Protein AF-A0A1F9Q9C7-F1 (afdb_monomer)

pLDDT: mean 75.98, std 18.73, range [36.72, 95.25]

Solvent-accessible surface area (backbone atoms only — not comparable to full-atom values): 5444 Å² total; per-residue (Å²): 137,82,83,74,81,57,67,69,63,57,52,54,54,50,53,53,51,51,56,50,50,62,68,69,64,71,82,64,78,76,77,66,61,55,44,49,90,88,46,88,54,65,71,60,37,51,51,49,48,55,53,51,48,55,52,34,52,69,68,66,52,96,57,67,90,53,71,70,39,52,50,48,46,51,53,44,43,43,76,76,54,40,40,70,54,72,87,123

Mean predicted aligned error: 13.62 Å

Sequence (88 aa):
MRLKPSLARLCLVFCLLMLLALSLGGCLPKNKAWNHPRQPDPRKEDMLFVEDTKFCEGKIGSQPQGDAREAAMAGCLKRLGWVPKEKD

Radius of gyration: 20.83 Å; Cα contacts (8 Å, |Δi|>4): 41; chains: 1; bounding box: 51×31×59 Å

Structure (mmCIF, N/CA/C/O backbone):
data_AF-A0A1F9Q9C7-F1
#
_entry.id   AF-A0A1F9Q9C7-F1
#
loop_
_atom_site.group_PDB
_atom_site.id
_atom_site.type_symbol
_atom_site.label_atom_id
_atom_site.label_alt_id
_atom_site.label_comp_id
_atom_site.label_asym_id
_atom_site.label_entity_id
_atom_site.label_seq_id
_atom_site.pdbx_PDB_ins_code
_atom_site.Cartn_x
_atom_site.Cartn_y
_atom_site.Cartn_z
_atom_site.occupancy
_atom_site.B_iso_or_equiv
_atom_site.auth_seq_id
_atom_site.auth_comp_id
_atom_site.auth_asym_id
_atom_site.auth_atom_id
_atom_site.pdbx_PDB_model_num
ATOM 1 N N . MET A 1 1 ? 38.341 14.286 46.162 1.00 36.72 1 MET A N 1
ATOM 2 C CA . MET A 1 1 ? 36.872 14.166 46.013 1.00 36.72 1 MET A CA 1
ATOM 3 C C . MET A 1 1 ? 36.574 13.630 44.616 1.00 36.72 1 MET A C 1
ATOM 5 O O . MET A 1 1 ? 36.798 14.343 43.650 1.00 36.72 1 MET A O 1
ATOM 9 N N . ARG A 1 2 ? 36.191 12.353 44.477 1.00 50.38 2 ARG A N 1
ATOM 10 C CA . ARG A 1 2 ? 35.845 11.759 43.172 1.00 50.38 2 ARG A CA 1
ATOM 11 C C . ARG A 1 2 ? 34.337 11.886 42.970 1.00 50.38 2 ARG A C 1
ATOM 13 O O . ARG A 1 2 ? 33.577 11.268 43.713 1.00 50.38 2 ARG A O 1
ATOM 20 N N . LEU A 1 3 ? 33.917 12.707 42.007 1.00 48.44 3 LEU A N 1
ATOM 21 C CA . LEU A 1 3 ? 32.516 12.791 41.602 1.00 48.44 3 LEU A CA 1
ATOM 22 C C . LEU A 1 3 ? 32.091 11.428 41.047 1.00 48.44 3 LEU A C 1
ATOM 24 O O . LEU A 1 3 ? 32.571 11.002 40.000 1.00 48.44 3 LEU A O 1
ATOM 28 N N . LYS A 1 4 ? 31.205 10.735 41.767 1.00 51.25 4 LYS A N 1
ATOM 29 C CA . LYS A 1 4 ? 30.475 9.584 41.236 1.00 51.25 4 LYS A CA 1
ATOM 30 C C . LYS A 1 4 ? 29.533 10.122 40.152 1.00 51.25 4 LYS A C 1
ATOM 32 O O . LYS A 1 4 ? 28.676 10.940 40.491 1.00 51.25 4 LYS A O 1
ATOM 37 N N . PRO A 1 5 ? 29.659 9.727 38.876 1.00 49.44 5 PRO A N 1
ATOM 38 C CA . PRO A 1 5 ? 28.617 10.025 37.909 1.00 49.44 5 PRO A CA 1
ATOM 39 C C . PRO A 1 5 ? 27.365 9.272 38.368 1.00 49.44 5 PRO A C 1
ATOM 41 O O . PRO A 1 5 ? 27.320 8.045 38.317 1.00 49.44 5 PRO A O 1
ATOM 44 N N . SER A 1 6 ? 26.380 9.996 38.908 1.00 57.47 6 SER A N 1
ATOM 45 C CA . SER A 1 6 ? 25.087 9.418 39.271 1.00 57.47 6 SER A CA 1
ATOM 46 C C . SER A 1 6 ? 24.546 8.648 38.073 1.00 57.47 6 SER A C 1
ATOM 48 O O . SER A 1 6 ? 24.386 9.232 37.000 1.00 57.47 6 SER A O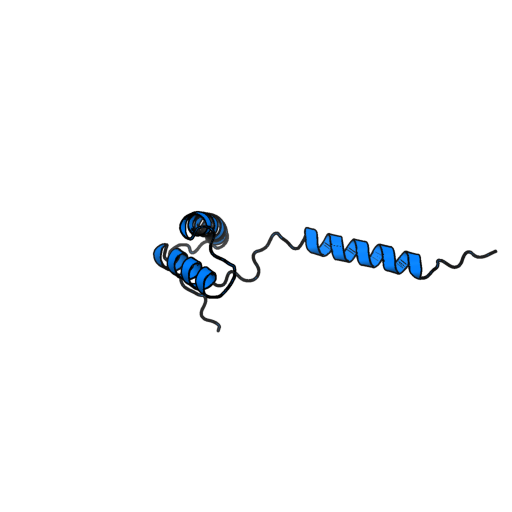 1
ATOM 50 N N . LEU A 1 7 ? 24.226 7.366 38.271 1.00 55.16 7 LEU A N 1
ATOM 51 C CA . LEU A 1 7 ? 23.556 6.500 37.291 1.00 55.16 7 LEU A CA 1
ATOM 52 C C . LEU A 1 7 ? 22.364 7.194 36.602 1.00 55.16 7 LEU A C 1
ATOM 54 O O . LEU A 1 7 ? 22.084 6.940 35.434 1.00 55.16 7 LEU A O 1
ATOM 58 N N . ALA A 1 8 ? 21.721 8.142 37.291 1.00 54.62 8 ALA A N 1
ATOM 59 C CA . ALA A 1 8 ? 20.656 8.990 36.762 1.00 54.62 8 ALA A CA 1
ATOM 60 C C . ALA A 1 8 ? 21.027 9.756 35.474 1.00 54.62 8 ALA A C 1
ATOM 62 O O . ALA A 1 8 ? 20.175 9.929 34.605 1.00 54.62 8 ALA A O 1
ATOM 63 N N . ARG A 1 9 ? 22.288 10.189 35.310 1.00 54.28 9 ARG A N 1
ATOM 64 C CA . ARG A 1 9 ? 22.735 10.890 34.092 1.00 54.28 9 ARG A CA 1
ATOM 65 C C . ARG A 1 9 ? 22.878 9.947 32.895 1.00 54.28 9 ARG A C 1
ATOM 67 O O . ARG A 1 9 ? 22.626 10.372 31.776 1.00 54.28 9 ARG A O 1
ATOM 74 N N . LEU A 1 10 ? 23.223 8.679 33.123 1.00 54.41 10 LEU A N 1
ATOM 75 C CA . LEU A 1 10 ? 23.317 7.665 32.066 1.00 54.41 10 LEU A CA 1
ATOM 76 C C . LEU A 1 10 ? 21.928 7.242 31.559 1.00 54.41 10 LEU A C 1
ATOM 78 O O . LEU A 1 10 ? 21.739 7.137 30.350 1.00 54.41 10 LEU A O 1
ATOM 82 N N . CYS A 1 11 ? 20.936 7.096 32.448 1.00 56.69 11 CYS A N 1
ATOM 83 C CA . CYS A 1 11 ? 19.552 6.795 32.046 1.00 56.69 11 CYS A CA 1
ATOM 84 C C . CYS A 1 11 ? 18.924 7.899 31.186 1.00 56.69 11 CYS A C 1
ATOM 86 O O . CYS A 1 11 ? 18.256 7.600 30.200 1.00 56.69 11 CYS A O 1
ATOM 88 N N . LEU A 1 12 ? 19.146 9.171 31.535 1.00 57.47 12 LEU A N 1
ATOM 89 C CA . LEU A 1 12 ? 18.598 10.298 30.773 1.00 57.47 12 LEU A CA 1
ATOM 90 C C . LEU A 1 12 ? 19.134 10.336 29.337 1.00 57.47 12 LEU A C 1
ATOM 92 O O . LEU A 1 12 ? 18.357 10.509 28.402 1.00 57.47 12 LEU A O 1
ATOM 96 N N . VAL A 1 13 ? 20.437 10.103 29.154 1.00 60.78 13 VAL A N 1
ATOM 97 C CA . VAL A 1 13 ? 21.061 10.033 27.822 1.00 60.78 13 VAL A CA 1
ATOM 98 C C . VAL A 1 13 ? 20.539 8.830 27.029 1.00 60.78 13 VAL A C 1
ATOM 100 O O . VAL A 1 13 ? 20.261 8.959 25.840 1.00 60.78 13 VAL A O 1
ATOM 103 N N . PHE A 1 14 ? 20.334 7.681 27.678 1.00 58.31 14 PHE A N 1
ATOM 104 C CA . PHE A 1 14 ? 19.803 6.483 27.022 1.00 58.31 14 PHE A CA 1
ATOM 105 C C . PHE A 1 14 ? 18.342 6.651 26.566 1.00 58.31 14 PHE A C 1
ATOM 107 O O . PHE A 1 14 ? 18.002 6.280 25.443 1.00 58.31 14 PHE A O 1
ATOM 114 N N . CYS A 1 15 ? 17.488 7.281 27.382 1.00 57.94 15 CYS A N 1
ATOM 115 C CA . CYS A 1 15 ? 16.112 7.611 26.989 1.00 57.94 15 CYS A CA 1
ATOM 116 C C . CYS A 1 15 ? 16.057 8.609 25.823 1.00 57.94 15 CYS A C 1
ATOM 118 O O . CYS A 1 15 ? 15.239 8.448 24.917 1.00 57.94 15 CYS A O 1
ATOM 120 N N . LEU A 1 16 ? 16.938 9.613 25.813 1.00 59.91 16 LEU A N 1
ATOM 121 C CA . LEU A 1 16 ? 17.046 10.576 24.711 1.00 59.91 16 LEU A CA 1
ATOM 122 C C . LEU A 1 16 ? 17.495 9.910 23.402 1.00 59.91 16 LEU A C 1
ATOM 124 O O . LEU A 1 16 ? 16.939 10.215 22.350 1.00 59.91 16 LEU A O 1
ATOM 128 N N . LEU A 1 17 ? 18.437 8.964 23.461 1.00 57.94 17 LEU A N 1
ATOM 129 C CA . LEU A 1 17 ? 18.881 8.201 22.289 1.00 57.94 17 LEU A CA 1
ATOM 130 C C . LEU A 1 17 ? 17.789 7.265 21.747 1.00 57.94 17 LEU A C 1
ATOM 132 O O . LEU A 1 17 ? 17.636 7.161 20.533 1.00 57.94 17 LEU A O 1
ATOM 136 N N . MET A 1 18 ? 16.988 6.640 22.618 1.00 56.81 18 MET A N 1
ATOM 137 C CA . MET A 1 18 ? 15.835 5.829 22.201 1.00 56.81 18 MET A CA 1
ATOM 138 C C . MET A 1 18 ? 14.761 6.674 21.499 1.00 56.81 18 MET A C 1
ATOM 140 O O . MET A 1 18 ? 14.273 6.288 20.441 1.00 56.81 18 MET A O 1
ATOM 144 N N . LEU A 1 19 ? 14.431 7.857 22.028 1.00 57.09 19 LEU A N 1
ATOM 145 C CA . LEU A 1 19 ? 13.463 8.767 21.400 1.00 57.09 19 LEU A CA 1
ATOM 146 C C . LEU A 1 19 ? 13.950 9.290 20.038 1.00 57.09 19 LEU A C 1
ATOM 148 O O . LEU A 1 19 ? 13.145 9.437 19.119 1.00 57.09 19 LEU A O 1
ATOM 152 N N . LEU A 1 20 ? 15.260 9.513 19.883 1.00 55.19 20 LEU A N 1
ATOM 153 C CA . LEU A 1 20 ? 15.865 9.895 18.603 1.00 55.19 20 LEU A CA 1
ATOM 154 C C . LEU A 1 20 ? 15.875 8.731 17.593 1.00 55.19 20 LEU A C 1
ATOM 156 O O . LEU A 1 20 ? 15.647 8.931 16.404 1.00 55.19 20 LEU A O 1
ATOM 160 N N . ALA A 1 21 ? 16.086 7.495 18.053 1.00 53.16 21 ALA A N 1
ATOM 161 C CA . ALA A 1 21 ? 15.999 6.314 17.194 1.00 53.16 21 ALA A CA 1
ATOM 162 C C . ALA A 1 21 ? 14.565 6.079 16.675 1.00 53.16 21 ALA A C 1
ATOM 164 O O . ALA A 1 21 ? 14.390 5.646 15.537 1.00 53.16 21 ALA A O 1
ATOM 165 N N . LEU A 1 22 ? 13.537 6.428 17.460 1.00 53.22 22 LEU A N 1
ATOM 166 C CA . LEU A 1 22 ? 12.140 6.397 17.013 1.00 53.22 22 LEU A CA 1
ATOM 167 C C . LEU A 1 22 ? 11.800 7.491 15.986 1.00 53.22 22 LEU A C 1
ATOM 169 O O . LEU A 1 22 ? 10.935 7.258 15.144 1.00 53.22 22 LEU A O 1
ATOM 173 N N . SER A 1 23 ? 12.467 8.651 16.010 1.00 51.50 23 SER A N 1
ATOM 174 C CA . SER A 1 23 ? 12.221 9.724 15.032 1.00 51.50 23 SER A CA 1
ATOM 175 C C . SER A 1 23 ? 12.987 9.545 13.715 1.00 51.50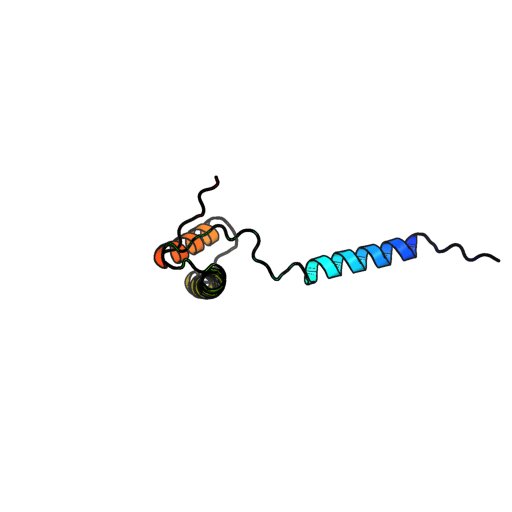 23 SER A C 1
ATOM 177 O O . SER A 1 23 ? 12.523 10.013 12.679 1.00 51.50 23 SER A O 1
ATOM 179 N N . LEU A 1 24 ? 14.115 8.824 13.723 1.00 50.00 24 LEU A N 1
ATOM 180 C CA . LEU A 1 24 ? 14.891 8.484 12.518 1.00 50.00 24 LEU A CA 1
ATOM 181 C C . LEU A 1 24 ? 14.567 7.095 11.935 1.00 50.00 24 LEU A C 1
ATOM 183 O O . LEU A 1 24 ? 14.896 6.825 10.783 1.00 50.00 24 LEU A O 1
ATOM 187 N N . GLY A 1 25 ? 13.869 6.231 12.677 1.00 44.31 25 GLY A N 1
ATOM 188 C CA . GLY A 1 25 ? 13.371 4.935 12.193 1.00 44.31 25 GLY A CA 1
ATOM 189 C C . GLY A 1 25 ? 12.139 5.013 11.275 1.00 44.31 25 GLY A C 1
ATOM 190 O O . GLY A 1 25 ? 11.536 3.984 10.979 1.00 44.31 25 GLY A O 1
ATOM 191 N N . GLY A 1 26 ? 11.738 6.215 10.848 1.00 45.31 26 GLY A N 1
ATOM 192 C CA . GLY A 1 26 ? 10.481 6.485 10.142 1.00 45.31 26 GLY A CA 1
ATOM 193 C C . GLY A 1 26 ? 10.521 6.516 8.608 1.00 45.31 26 GLY A C 1
ATOM 194 O O . GLY A 1 26 ? 9.534 6.948 8.025 1.00 45.31 26 GLY A O 1
ATOM 195 N N . CYS A 1 27 ? 11.598 6.097 7.930 1.00 53.16 27 CYS A N 1
ATOM 196 C CA . CYS A 1 27 ? 11.731 6.296 6.469 1.00 53.16 27 CYS A CA 1
ATOM 197 C C . CYS A 1 27 ? 11.950 5.036 5.619 1.00 53.16 27 CYS A C 1
ATOM 199 O O . CYS A 1 27 ? 12.363 5.142 4.468 1.00 53.16 27 CYS A O 1
ATOM 201 N N . LEU A 1 28 ? 11.651 3.846 6.132 1.00 49.91 28 LEU A N 1
ATOM 202 C CA . LEU A 1 28 ? 11.494 2.670 5.277 1.00 49.91 28 LEU A CA 1
ATOM 203 C C . LEU A 1 28 ? 10.158 2.020 5.628 1.00 49.91 28 LEU A C 1
ATOM 205 O O . LEU A 1 28 ? 9.952 1.698 6.803 1.00 49.91 28 LEU A O 1
ATOM 209 N N . PRO A 1 29 ? 9.224 1.860 4.671 1.00 50.72 29 PRO A N 1
ATOM 210 C CA . PRO A 1 29 ? 7.966 1.200 4.959 1.00 50.72 29 PRO A CA 1
ATOM 211 C C . PRO A 1 29 ? 8.290 -0.217 5.434 1.00 50.72 29 PRO A C 1
ATOM 213 O O . PRO A 1 29 ? 8.784 -1.040 4.663 1.00 50.72 29 PRO A O 1
ATOM 216 N N . LYS A 1 30 ? 8.039 -0.478 6.727 1.00 53.88 30 LYS A N 1
ATOM 217 C CA . LYS A 1 30 ? 7.965 -1.823 7.311 1.00 53.88 30 LYS A CA 1
ATOM 218 C C . LYS A 1 30 ? 7.277 -2.721 6.291 1.00 53.88 30 LYS A C 1
ATOM 220 O O . LYS A 1 30 ? 6.107 -2.479 6.020 1.00 53.88 30 LYS A O 1
ATOM 225 N N . ASN A 1 31 ? 8.017 -3.672 5.714 1.00 60.81 31 ASN A N 1
ATOM 226 C CA . ASN A 1 31 ? 7.552 -4.708 4.790 1.00 60.81 31 ASN A CA 1
ATOM 227 C C . ASN A 1 31 ? 6.182 -4.403 4.167 1.00 60.81 31 ASN A C 1
ATOM 229 O O . ASN A 1 31 ? 5.172 -4.945 4.615 1.00 60.81 31 ASN A O 1
ATOM 233 N N . LYS A 1 32 ? 6.153 -3.505 3.168 1.00 73.75 32 LYS A N 1
ATOM 234 C CA . LYS A 1 32 ? 4.960 -3.185 2.364 1.00 73.75 32 LYS A CA 1
ATOM 235 C C . LYS A 1 32 ? 4.189 -4.477 2.091 1.00 73.75 32 LYS A C 1
ATOM 237 O O . LYS A 1 32 ? 4.715 -5.325 1.377 1.00 73.75 32 LYS A O 1
ATOM 242 N N . ALA A 1 33 ? 2.989 -4.641 2.651 1.00 86.00 33 ALA A N 1
ATOM 243 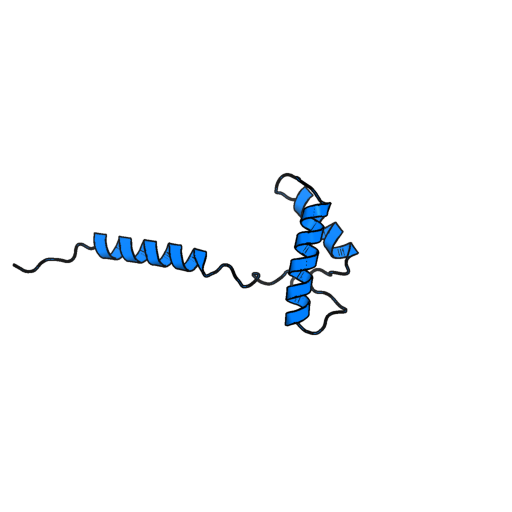C CA . ALA A 1 33 ? 2.195 -5.878 2.569 1.00 86.00 33 ALA A CA 1
ATOM 244 C C . ALA A 1 33 ? 1.520 -6.087 1.198 1.00 86.00 33 ALA A C 1
ATOM 246 O O . ALA A 1 33 ? 0.598 -6.886 1.064 1.00 86.00 33 ALA A O 1
ATOM 247 N N . TRP A 1 34 ? 1.963 -5.345 0.185 1.00 90.31 34 TRP A N 1
ATOM 248 C CA . TRP A 1 34 ? 1.360 -5.252 -1.136 1.00 90.31 34 TRP A CA 1
ATOM 249 C C . TRP A 1 34 ? 2.446 -5.330 -2.210 1.00 90.31 34 TRP A C 1
ATOM 251 O O . TRP A 1 34 ? 3.561 -4.852 -1.997 1.00 90.31 34 TRP A O 1
ATOM 261 N N . ASN A 1 35 ? 2.099 -5.910 -3.352 1.00 92.25 35 ASN A N 1
ATOM 262 C CA . ASN A 1 35 ? 2.891 -5.951 -4.575 1.00 92.25 35 ASN A CA 1
ATOM 263 C C . ASN A 1 35 ? 2.084 -5.359 -5.729 1.00 92.25 35 ASN A C 1
ATOM 265 O O . ASN A 1 35 ? 0.872 -5.571 -5.814 1.00 92.25 35 ASN A O 1
ATOM 269 N N . HIS A 1 36 ? 2.755 -4.673 -6.647 1.00 92.50 36 HIS A N 1
ATOM 270 C CA . HIS A 1 36 ? 2.167 -4.202 -7.889 1.00 92.50 36 HIS A CA 1
ATOM 271 C C . HIS A 1 36 ? 2.705 -5.040 -9.064 1.00 92.50 36 HIS A C 1
ATOM 273 O O . HIS A 1 36 ? 3.843 -4.851 -9.498 1.00 92.50 36 HIS A O 1
ATOM 279 N N . PRO A 1 37 ? 1.897 -5.945 -9.650 1.00 88.44 37 PRO A N 1
ATOM 280 C CA . PRO A 1 37 ? 2.359 -6.969 -10.596 1.00 88.44 37 PRO A CA 1
ATOM 281 C C . PRO A 1 37 ? 2.922 -6.401 -11.905 1.00 88.44 37 PRO A C 1
ATOM 283 O O . PRO A 1 37 ? 3.596 -7.101 -12.653 1.00 88.44 37 PRO A O 1
ATOM 286 N N . ARG A 1 38 ? 2.643 -5.127 -12.199 1.00 89.44 38 ARG A N 1
ATOM 287 C CA . ARG A 1 38 ? 3.117 -4.432 -13.403 1.00 89.44 38 ARG A CA 1
ATOM 288 C C . ARG A 1 38 ? 4.310 -3.512 -13.148 1.00 89.44 38 ARG A C 1
ATOM 290 O O . ARG A 1 38 ? 4.764 -2.869 -14.086 1.00 89.44 38 ARG A O 1
ATOM 297 N N . GLN A 1 39 ? 4.803 -3.427 -11.909 1.00 92.19 39 GLN A N 1
ATOM 298 C CA . GLN A 1 39 ? 5.914 -2.549 -11.547 1.00 92.19 39 GLN A CA 1
ATOM 299 C C . GLN A 1 39 ? 7.093 -3.364 -10.985 1.00 92.19 39 GLN A C 1
ATOM 301 O O . GLN A 1 39 ? 7.222 -3.494 -9.774 1.00 92.19 39 GLN A O 1
ATOM 306 N N . PRO A 1 40 ? 7.963 -3.919 -11.853 1.00 87.69 40 PRO A N 1
ATOM 307 C CA . PRO A 1 40 ? 9.030 -4.831 -11.430 1.00 87.69 40 PRO A CA 1
ATOM 308 C C . PRO A 1 40 ? 10.226 -4.134 -10.765 1.00 87.69 40 PRO A C 1
ATOM 310 O O . PRO A 1 40 ? 11.012 -4.791 -10.092 1.00 87.69 40 PRO A O 1
ATOM 313 N N . ASP A 1 41 ? 10.400 -2.824 -10.971 1.00 91.25 41 ASP A N 1
ATOM 314 C CA . ASP A 1 41 ? 11.452 -2.038 -10.316 1.00 91.25 41 ASP A CA 1
ATOM 315 C C . ASP A 1 41 ? 11.009 -1.679 -8.886 1.00 91.25 41 ASP A C 1
ATOM 317 O O . ASP A 1 41 ? 10.079 -0.872 -8.753 1.00 91.25 41 ASP A O 1
ATOM 321 N N . PRO A 1 42 ? 11.677 -2.200 -7.836 1.00 87.75 42 PRO A N 1
ATOM 322 C CA . PRO A 1 42 ? 11.257 -2.007 -6.449 1.00 87.75 42 PRO A CA 1
ATOM 323 C C . PRO A 1 42 ? 11.234 -0.539 -6.017 1.00 87.75 42 PRO A C 1
ATOM 325 O O . PRO A 1 42 ? 10.357 -0.131 -5.264 1.00 87.75 42 PRO A O 1
ATOM 328 N N . ARG A 1 43 ? 12.156 0.293 -6.524 1.00 89.75 43 ARG A N 1
ATOM 329 C CA . ARG A 1 43 ? 12.216 1.713 -6.135 1.00 89.75 43 ARG A CA 1
ATOM 330 C C . ARG A 1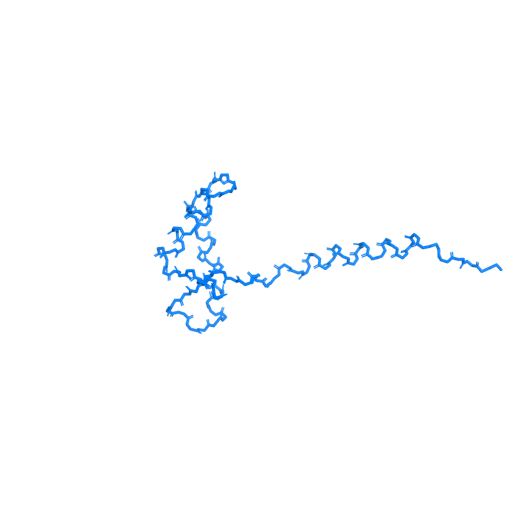 43 ? 11.021 2.478 -6.680 1.00 89.75 43 ARG A C 1
ATOM 332 O O . ARG A 1 43 ? 10.431 3.304 -5.991 1.00 89.75 43 ARG A O 1
ATOM 339 N N . LYS A 1 44 ? 10.665 2.200 -7.931 1.00 91.56 44 LYS A N 1
ATOM 340 C CA . LYS A 1 44 ? 9.479 2.779 -8.567 1.00 91.56 44 LYS A CA 1
ATOM 341 C C . LYS A 1 44 ? 8.194 2.221 -7.971 1.00 91.56 44 LYS A C 1
ATOM 343 O O . LYS A 1 44 ? 7.237 2.966 -7.819 1.00 91.56 44 LYS A O 1
ATOM 348 N N . GLU A 1 45 ? 8.180 0.941 -7.612 1.00 91.81 45 GLU A N 1
ATOM 349 C CA . GLU A 1 45 ? 7.055 0.323 -6.916 1.00 91.81 45 GLU A CA 1
ATOM 350 C C . GLU A 1 45 ? 6.823 0.971 -5.544 1.00 91.81 45 GLU A C 1
ATOM 352 O O . GLU A 1 45 ? 5.683 1.220 -5.171 1.00 91.81 45 GLU A O 1
ATOM 357 N N . ASP A 1 46 ? 7.878 1.282 -4.793 1.00 90.38 46 ASP A N 1
ATOM 358 C CA . ASP A 1 46 ? 7.754 1.966 -3.503 1.00 90.38 46 ASP A CA 1
ATOM 359 C C . ASP A 1 46 ? 7.242 3.403 -3.652 1.00 90.38 46 ASP A C 1
ATOM 361 O O . ASP A 1 46 ? 6.357 3.810 -2.900 1.00 90.38 46 ASP A O 1
ATOM 365 N N . MET A 1 47 ? 7.734 4.156 -4.643 1.00 91.69 47 MET A N 1
ATOM 366 C CA . MET A 1 47 ? 7.197 5.491 -4.946 1.00 91.69 47 MET A CA 1
ATOM 367 C C . MET A 1 47 ? 5.713 5.423 -5.319 1.00 91.69 47 MET A C 1
ATOM 369 O O . MET A 1 47 ? 4.905 6.154 -4.748 1.00 91.69 47 MET A O 1
ATOM 373 N N . LEU A 1 48 ? 5.349 4.490 -6.204 1.00 93.56 48 LEU A N 1
ATOM 374 C CA . LEU A 1 48 ? 3.964 4.274 -6.614 1.00 93.56 48 LEU A CA 1
ATOM 375 C C . LEU A 1 48 ? 3.081 3.892 -5.421 1.00 93.56 48 LEU A C 1
ATOM 377 O O . LEU A 1 48 ? 1.966 4.384 -5.297 1.00 93.56 48 LEU A O 1
ATOM 381 N N . PHE A 1 49 ? 3.586 3.067 -4.500 1.00 92.56 49 PHE A N 1
ATOM 382 C CA . PHE A 1 49 ? 2.848 2.699 -3.294 1.00 92.56 49 PHE A CA 1
ATOM 383 C C . PHE A 1 49 ? 2.534 3.909 -2.414 1.00 92.56 49 PHE A C 1
ATOM 385 O O . PHE A 1 49 ? 1.421 4.018 -1.900 1.00 92.56 49 PHE A O 1
ATOM 392 N N . VAL A 1 50 ? 3.492 4.822 -2.235 1.00 92.12 50 VAL A N 1
ATOM 393 C CA . VAL A 1 50 ? 3.292 6.052 -1.454 1.00 92.12 50 VAL A CA 1
ATOM 394 C C . VAL A 1 50 ? 2.249 6.953 -2.118 1.00 92.12 50 VAL A C 1
ATOM 396 O O . VAL A 1 50 ? 1.353 7.459 -1.438 1.00 92.12 50 VAL A O 1
ATOM 399 N N . GLU A 1 51 ? 2.338 7.130 -3.437 1.00 93.81 51 GLU A N 1
ATOM 400 C CA . GLU A 1 51 ? 1.389 7.931 -4.215 1.00 93.81 51 GLU A CA 1
ATOM 401 C C . GLU A 1 51 ? -0.032 7.356 -4.147 1.00 93.81 51 GLU A C 1
ATOM 403 O O . GLU A 1 51 ? -0.973 8.068 -3.784 1.00 93.81 51 GLU A O 1
ATOM 408 N N . ASP A 1 52 ? -0.179 6.058 -4.405 1.00 94.19 52 ASP A N 1
ATOM 409 C CA . ASP A 1 52 ? -1.464 5.360 -4.399 1.00 94.19 52 ASP A CA 1
ATOM 410 C C . ASP A 1 52 ? -2.073 5.279 -2.998 1.00 94.19 52 ASP A C 1
ATOM 412 O O . ASP A 1 52 ? -3.284 5.440 -2.835 1.00 94.19 52 ASP A O 1
ATOM 416 N N . THR A 1 53 ? -1.250 5.099 -1.962 1.00 91.62 53 THR A N 1
ATOM 417 C CA . THR A 1 53 ? -1.720 5.130 -0.570 1.00 91.62 53 THR A CA 1
ATOM 418 C C . THR A 1 53 ? -2.288 6.504 -0.238 1.00 91.62 53 THR A C 1
ATOM 420 O O . THR A 1 53 ? -3.411 6.593 0.256 1.00 91.62 53 THR A O 1
ATOM 423 N N . LYS A 1 54 ? -1.575 7.585 -0.577 1.00 93.12 54 LYS A N 1
ATOM 424 C CA . LYS A 1 54 ? -2.051 8.957 -0.356 1.00 93.12 54 LYS A CA 1
ATOM 425 C C . LYS A 1 54 ? -3.327 9.252 -1.148 1.00 93.12 54 LYS A C 1
ATOM 427 O O . LYS A 1 54 ? -4.243 9.901 -0.639 1.00 93.12 54 LYS A O 1
ATOM 432 N N . PHE A 1 55 ? -3.413 8.762 -2.384 1.00 93.75 55 PHE A N 1
ATOM 433 C CA . PHE A 1 55 ? -4.635 8.844 -3.178 1.00 93.75 55 PHE A CA 1
ATOM 434 C C . PHE A 1 55 ? -5.797 8.132 -2.475 1.00 93.75 55 PHE A C 1
ATOM 436 O O . PHE A 1 55 ? -6.872 8.714 -2.314 1.00 93.75 55 PHE A O 1
ATOM 443 N N . CYS A 1 56 ? -5.580 6.904 -2.008 1.00 93.44 56 CYS A N 1
ATOM 444 C CA . CYS A 1 56 ? -6.595 6.119 -1.322 1.00 93.44 56 CYS A CA 1
ATOM 445 C C . CYS A 1 56 ? -7.023 6.734 0.013 1.00 93.44 56 CYS A C 1
ATOM 447 O O . CYS A 1 56 ? -8.219 6.757 0.298 1.00 93.44 56 CYS A O 1
ATOM 449 N N . GLU A 1 57 ? -6.105 7.314 0.787 1.00 92.06 57 GLU A N 1
ATOM 450 C CA . GLU A 1 57 ? -6.428 8.090 1.991 1.00 92.06 57 GLU A CA 1
ATOM 451 C C . GLU A 1 57 ? -7.396 9.239 1.685 1.00 92.06 57 GLU A C 1
ATOM 453 O O . GLU A 1 57 ? -8.386 9.421 2.395 1.00 92.06 57 GLU A O 1
ATOM 458 N N . GLY A 1 58 ? -7.175 9.954 0.577 1.00 90.44 58 GLY A N 1
ATOM 459 C CA . GLY A 1 58 ? -8.086 10.996 0.104 1.00 90.44 58 GLY A CA 1
ATOM 460 C C . GLY A 1 58 ? -9.449 10.474 -0.370 1.00 90.44 58 GLY A C 1
ATOM 461 O O . GLY A 1 58 ? -10.422 11.227 -0.368 1.00 90.44 58 GLY A O 1
ATOM 462 N N . LYS A 1 59 ? -9.552 9.199 -0.771 1.00 91.88 59 LYS A N 1
ATOM 463 C CA . LYS A 1 59 ? -10.800 8.586 -1.263 1.00 91.88 59 LYS A CA 1
ATOM 464 C C . LYS A 1 59 ? -11.644 7.939 -0.176 1.00 91.88 59 LYS A C 1
ATOM 466 O O . LYS A 1 59 ? -12.866 8.018 -0.258 1.00 91.88 59 LYS A O 1
ATOM 471 N N . ILE A 1 60 ? -11.027 7.299 0.814 1.00 89.44 60 ILE A N 1
ATOM 472 C CA . ILE A 1 60 ? -11.772 6.648 1.902 1.00 89.44 60 ILE A CA 1
ATOM 473 C C . ILE A 1 60 ? -12.358 7.665 2.889 1.00 89.44 60 ILE A C 1
ATOM 475 O O . ILE A 1 60 ? -13.326 7.349 3.579 1.00 89.44 60 ILE A O 1
ATOM 479 N N . GLY A 1 61 ? -11.819 8.889 2.918 1.00 81.75 61 GLY A N 1
ATOM 480 C CA . GLY A 1 61 ? -12.292 9.972 3.776 1.00 81.75 61 GLY A CA 1
ATOM 481 C C . GLY A 1 61 ?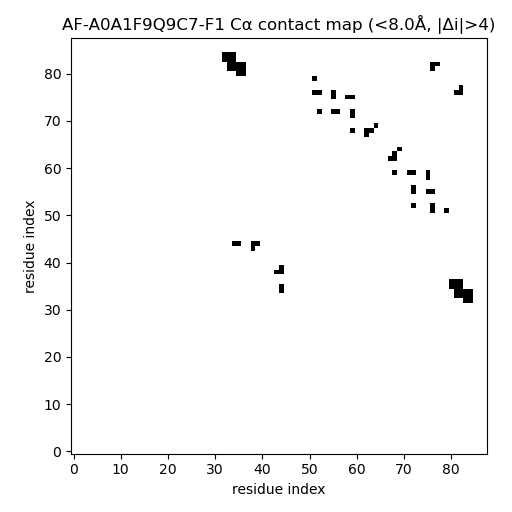 -11.961 9.750 5.254 1.00 81.75 61 GLY A C 1
ATOM 482 O O . GLY A 1 61 ? -11.171 8.878 5.621 1.00 81.75 61 GLY A O 1
ATOM 483 N N . SER A 1 62 ? -12.567 10.555 6.128 1.00 80.25 62 SER A N 1
ATOM 484 C CA . SER A 1 62 ? -12.380 10.481 7.581 1.00 80.25 62 SER A CA 1
ATOM 485 C C . SER A 1 62 ? -13.153 9.302 8.183 1.00 80.25 62 SER A C 1
ATOM 487 O O . SER A 1 62 ? -14.167 9.483 8.856 1.00 80.25 62 SER A O 1
ATOM 489 N N . GLN A 1 63 ? -12.700 8.082 7.908 1.00 77.81 63 GLN A N 1
ATO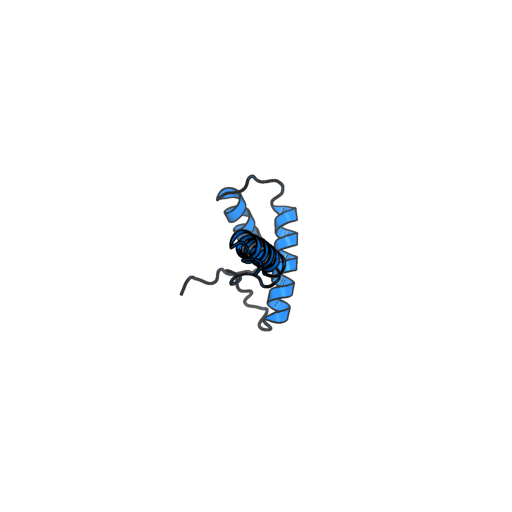M 490 C CA . GLN A 1 63 ? -13.182 6.885 8.594 1.00 77.81 63 GLN A CA 1
ATOM 491 C C . GLN A 1 63 ? -12.445 6.707 9.929 1.00 77.81 63 GLN A C 1
ATOM 493 O O . GLN A 1 63 ? -11.244 6.997 9.999 1.00 77.81 63 GLN A O 1
ATOM 498 N N . PRO A 1 64 ? -13.125 6.226 10.987 1.00 83.06 64 PRO A N 1
ATOM 499 C CA . PRO A 1 64 ? -12.456 5.865 12.231 1.00 83.06 64 PRO A CA 1
ATOM 500 C C . PRO A 1 64 ? -11.425 4.759 11.973 1.00 83.06 64 PRO A C 1
ATOM 502 O O . PRO A 1 64 ? -11.610 3.921 11.092 1.00 83.06 64 PRO A O 1
ATOM 505 N N . GLN A 1 65 ? -10.325 4.761 12.728 1.00 82.81 65 GLN A N 1
ATOM 506 C CA . GLN A 1 65 ? -9.335 3.684 12.647 1.00 82.81 65 GLN A CA 1
ATOM 507 C C . GLN A 1 65 ? -9.975 2.340 13.035 1.00 82.81 65 GLN A C 1
ATOM 509 O O . GLN A 1 65 ? -10.837 2.302 13.914 1.00 82.81 65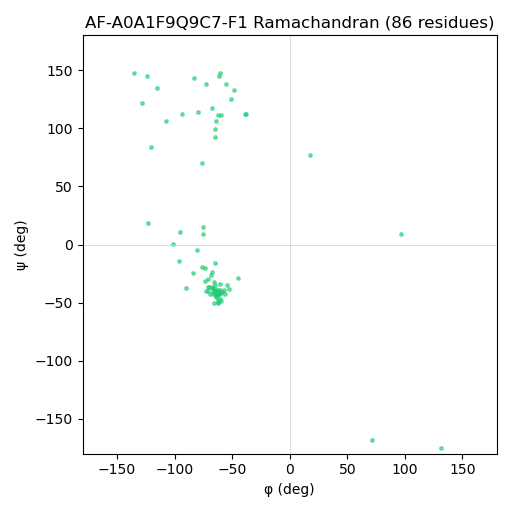 GLN A O 1
ATOM 514 N N . GLY A 1 66 ? -9.549 1.256 12.384 1.00 86.19 66 GLY A N 1
ATOM 515 C CA . GLY A 1 66 ? -10.058 -0.102 12.599 1.00 86.19 66 GLY A CA 1
ATOM 516 C C . GLY A 1 66 ? -10.413 -0.823 11.297 1.00 86.19 66 GLY A C 1
ATOM 517 O O . GLY A 1 66 ? -10.210 -0.291 10.202 1.00 86.19 66 GLY A O 1
ATOM 518 N N . ASP A 1 67 ? -10.981 -2.021 11.428 1.00 88.19 67 ASP A N 1
ATOM 519 C CA . ASP A 1 67 ? -11.198 -2.982 10.336 1.00 88.19 67 ASP A CA 1
ATOM 520 C C . ASP A 1 67 ? -11.933 -2.392 9.126 1.00 88.19 67 ASP A C 1
ATOM 522 O O . ASP A 1 67 ? -11.588 -2.677 7.982 1.00 88.19 67 ASP A O 1
ATOM 526 N N . ALA A 1 68 ? -12.925 -1.526 9.356 1.00 87.19 68 ALA A N 1
ATOM 527 C CA . ALA A 1 68 ? -13.684 -0.889 8.280 1.00 87.19 68 ALA A CA 1
ATOM 528 C C . ALA A 1 68 ? -12.801 0.021 7.408 1.00 87.19 68 ALA A C 1
ATOM 530 O O . ALA A 1 68 ? -12.893 -0.013 6.178 1.00 87.19 68 ALA A O 1
ATOM 531 N N . ARG A 1 69 ? -11.902 0.789 8.037 1.00 89.75 69 ARG A N 1
ATOM 532 C CA . ARG A 1 69 ? -10.954 1.661 7.337 1.00 89.75 69 ARG A CA 1
ATOM 533 C C . ARG A 1 69 ? -9.881 0.852 6.625 1.00 89.75 69 ARG A C 1
ATOM 535 O O . ARG A 1 69 ? -9.527 1.179 5.494 1.00 89.75 69 ARG A O 1
ATOM 542 N N . GLU A 1 70 ? -9.389 -0.209 7.254 1.00 89.81 70 GLU A N 1
ATOM 543 C CA . GLU A 1 70 ? -8.435 -1.126 6.627 1.00 89.81 70 GLU A CA 1
ATOM 544 C C . GLU A 1 70 ? -9.045 -1.820 5.405 1.00 89.81 70 GLU A C 1
ATOM 546 O O . GLU A 1 70 ? -8.420 -1.861 4.345 1.00 89.81 70 GLU A O 1
ATOM 551 N N . ALA A 1 71 ? -10.297 -2.275 5.501 1.00 90.44 71 ALA A N 1
ATOM 552 C CA . ALA A 1 71 ? -11.033 -2.867 4.390 1.00 90.44 71 ALA A CA 1
ATOM 553 C C . ALA A 1 71 ? -11.273 -1.861 3.252 1.00 90.44 71 ALA A C 1
ATOM 555 O O . ALA A 1 71 ? -11.098 -2.205 2.081 1.00 90.44 71 ALA A O 1
ATOM 556 N N . ALA A 1 72 ? -11.620 -0.610 3.573 1.00 92.38 72 ALA A N 1
ATOM 557 C CA . ALA A 1 72 ? -11.781 0.451 2.580 1.00 92.38 72 ALA A CA 1
ATOM 558 C C . ALA A 1 72 ? -10.455 0.780 1.873 1.00 92.38 72 ALA A C 1
ATOM 560 O O . ALA A 1 72 ? -10.419 0.900 0.645 1.00 92.38 72 ALA A O 1
ATOM 561 N N . MET A 1 73 ? -9.356 0.862 2.630 1.00 93.31 73 MET A N 1
ATOM 562 C CA . MET A 1 73 ? -8.011 1.076 2.094 1.00 93.31 73 MET A CA 1
ATOM 563 C C . MET A 1 73 ? -7.588 -0.078 1.179 1.00 93.31 73 MET A C 1
ATOM 565 O O . MET A 1 73 ? -7.199 0.141 0.033 1.00 93.31 73 MET A O 1
ATOM 569 N N . ALA A 1 74 ? -7.743 -1.316 1.650 1.00 93.31 74 ALA A N 1
ATOM 570 C CA . ALA A 1 74 ? -7.460 -2.521 0.883 1.00 93.31 74 ALA A CA 1
ATOM 571 C C . ALA A 1 74 ? -8.297 -2.589 -0.403 1.00 93.31 74 ALA A C 1
ATOM 573 O O . ALA A 1 74 ? -7.785 -2.953 -1.460 1.00 93.31 74 ALA A O 1
ATOM 574 N N . GLY A 1 75 ? -9.577 -2.213 -0.337 1.00 94.06 75 GLY A N 1
ATOM 575 C CA . GLY A 1 75 ? -10.458 -2.136 -1.499 1.00 94.06 75 GLY A CA 1
ATOM 576 C C . GLY A 1 75 ? -9.998 -1.099 -2.524 1.00 94.06 75 GLY A C 1
ATOM 577 O O . GLY A 1 75 ? -10.049 -1.365 -3.725 1.00 94.06 75 GLY A O 1
ATOM 578 N N . CYS A 1 76 ? -9.515 0.057 -2.068 1.00 95.06 76 CYS A N 1
ATOM 579 C CA . CYS A 1 76 ? -8.962 1.083 -2.946 1.00 95.06 76 CYS A CA 1
ATOM 580 C C . CYS A 1 76 ? -7.671 0.615 -3.635 1.00 95.06 76 CYS A C 1
ATOM 582 O O . CYS A 1 76 ? -7.597 0.638 -4.863 1.00 95.06 76 CYS A O 1
ATOM 584 N N . LEU A 1 77 ? -6.704 0.095 -2.873 1.00 94.94 77 LEU A N 1
ATOM 585 C CA . LEU A 1 77 ? -5.435 -0.407 -3.413 1.00 94.94 77 LEU A CA 1
ATOM 586 C C . LEU A 1 77 ? -5.648 -1.551 -4.418 1.00 94.94 77 LEU A C 1
ATOM 588 O O . LEU A 1 77 ? -5.062 -1.541 -5.500 1.00 94.94 77 LEU A O 1
ATOM 592 N N . LYS A 1 78 ? -6.562 -2.488 -4.136 1.00 95.12 78 LYS A N 1
ATOM 593 C CA . LYS A 1 78 ? -6.924 -3.559 -5.083 1.00 95.12 78 LYS A CA 1
ATOM 594 C C . LYS A 1 78 ? -7.421 -3.020 -6.426 1.00 95.12 78 LYS A C 1
ATOM 596 O O . LYS A 1 78 ? -7.071 -3.568 -7.467 1.00 95.12 78 LYS A O 1
ATOM 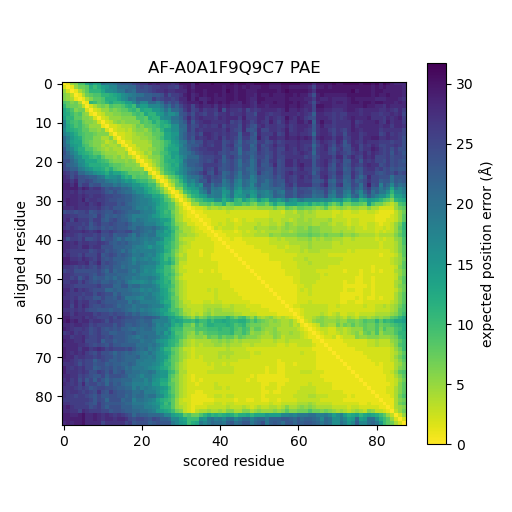601 N N . ARG A 1 79 ? -8.203 -1.933 -6.434 1.00 95.25 79 ARG A N 1
ATOM 602 C CA . ARG A 1 79 ? -8.685 -1.298 -7.679 1.00 95.25 79 ARG A CA 1
ATOM 603 C C . ARG A 1 79 ? -7.570 -0.630 -8.480 1.00 95.25 79 ARG A C 1
ATOM 605 O O . ARG A 1 79 ? -7.691 -0.526 -9.695 1.00 95.25 79 ARG A O 1
ATOM 612 N N . LEU A 1 80 ? -6.497 -0.210 -7.814 1.00 94.56 80 LEU A N 1
ATOM 613 C CA . LEU A 1 80 ? -5.292 0.323 -8.454 1.00 94.56 80 LEU A CA 1
ATOM 614 C C . LEU A 1 80 ? -4.365 -0.792 -8.974 1.00 94.56 80 LEU A C 1
ATOM 616 O O . LEU A 1 80 ? -3.400 -0.520 -9.680 1.00 94.56 80 LEU A O 1
ATOM 620 N N . GLY A 1 81 ? -4.701 -2.059 -8.712 1.00 94.50 81 GLY A N 1
ATOM 621 C CA . GLY A 1 81 ? -3.962 -3.225 -9.193 1.00 94.50 81 GLY A CA 1
ATOM 622 C C . GLY A 1 81 ? -2.971 -3.791 -8.182 1.00 94.50 81 GLY A C 1
ATOM 623 O O . GLY A 1 81 ? -2.196 -4.674 -8.540 1.00 94.50 81 GLY A O 1
ATOM 624 N N . TRP A 1 82 ? -2.996 -3.321 -6.932 1.00 95.06 82 TRP A N 1
ATOM 625 C CA . TRP A 1 82 ? -2.193 -3.900 -5.861 1.00 95.06 82 TRP A CA 1
ATOM 626 C C . TRP A 1 82 ? -2.749 -5.249 -5.419 1.00 95.06 82 TRP A C 1
ATOM 628 O O . TRP A 1 82 ? -3.954 -5.423 -5.217 1.00 95.06 82 TRP A O 1
ATOM 638 N N . VAL A 1 83 ? -1.843 -6.192 -5.196 1.00 93.88 83 VAL A N 1
ATOM 639 C CA . VAL A 1 83 ? -2.142 -7.531 -4.692 1.00 93.88 83 VAL A CA 1
ATOM 640 C C . VAL A 1 83 ? -1.485 -7.673 -3.321 1.00 93.88 83 VAL A C 1
ATOM 642 O O . VAL A 1 83 ? -0.332 -7.263 -3.174 1.00 93.88 83 VAL A O 1
ATOM 645 N N . PRO A 1 84 ? -2.175 -8.204 -2.297 1.00 91.00 84 PRO A N 1
ATOM 646 C CA . PRO A 1 84 ? -1.526 -8.515 -1.033 1.00 91.00 84 PRO A CA 1
ATOM 647 C C . PRO A 1 84 ? -0.333 -9.440 -1.276 1.00 91.00 84 PRO A C 1
ATOM 649 O O . PRO A 1 84 ? -0.433 -10.388 -2.052 1.00 91.00 84 PRO A O 1
ATOM 652 N N . LYS A 1 85 ? 0.784 -9.186 -0.597 1.00 85.19 85 LYS A N 1
ATOM 653 C CA . LYS A 1 85 ? 1.786 -10.227 -0.384 1.00 85.19 85 LYS A CA 1
ATOM 654 C C . LYS A 1 85 ? 1.088 -11.258 0.484 1.00 85.19 85 LYS A C 1
ATOM 656 O O . LYS A 1 85 ? 0.880 -11.002 1.671 1.00 85.19 85 LYS A O 1
ATOM 661 N N . GLU A 1 86 ? 0.597 -12.340 -0.110 1.00 69.25 86 GLU A N 1
ATOM 662 C CA . GLU A 1 86 ? 0.159 -13.481 0.683 1.00 69.25 86 GLU A CA 1
ATOM 663 C C . GLU A 1 86 ? 1.284 -13.787 1.674 1.00 69.25 86 GLU A C 1
ATOM 665 O O . GLU A 1 86 ? 2.465 -13.685 1.336 1.00 69.25 86 GLU A O 1
ATOM 670 N N . LYS A 1 87 ? 0.915 -13.971 2.943 1.00 49.75 87 LYS A N 1
ATOM 671 C CA . LYS A 1 87 ? 1.875 -14.323 3.983 1.00 49.75 87 LYS A CA 1
ATOM 672 C C . LYS A 1 87 ? 2.413 -15.707 3.621 1.00 49.75 87 LYS A C 1
ATOM 674 O O . LYS A 1 87 ? 1.760 -16.689 3.963 1.00 49.75 87 LYS A O 1
ATOM 679 N N . ASP A 1 88 ? 3.521 -15.756 2.892 1.00 37.78 88 ASP A N 1
ATOM 680 C CA . ASP A 1 88 ? 4.412 -16.917 2.897 1.00 37.78 88 ASP A CA 1
ATOM 681 C C . ASP A 1 88 ? 4.867 -17.201 4.339 1.00 37.78 88 ASP A C 1
ATOM 683 O O . ASP A 1 88 ? 5.153 -16.224 5.0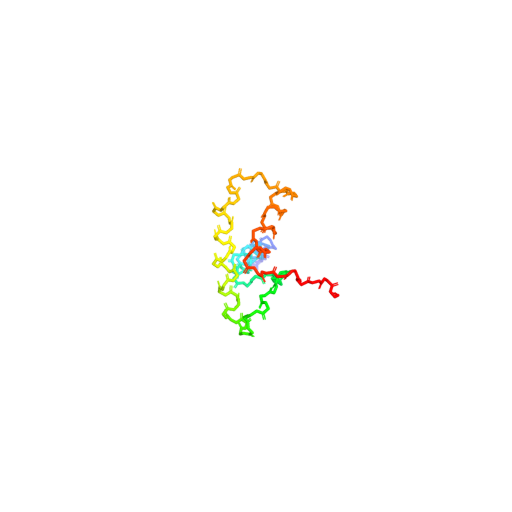82 1.00 37.78 88 ASP A O 1
#

Foldseek 3Di:
DDDDPPVVVVVVVVVVVVVVCVVVVPPDPDPPQKDQPPDPDVVVRVVVCVVQLVVQPVVLDPDDDDDVSVVSSVVSCVVVRIDGPDDD

Secondary structure (DSSP, 8-state):
------HHHHHHHHHHHHHHHHHHS-SS-TT-SEE-TT---HHHHHHHHHHHHHHHHHHH-SPPSSHHHHHHHHHHHHHTT-EE----